Protein AF-A0A392SQI7-F1 (afdb_monomer_lite)

Foldseek 3Di:
DVVVLVVVCVVVVPDQLVSVVVVLVPDDDPSVVVVVVVVVVVDPPPDRDGPVNVVVVVCCVPVVVVVVVVVVVVVVVVVVVVVPPPPPVPPPPPPDDDDDD

Structure (mmCIF, N/CA/C/O backbone):
data_AF-A0A392SQI7-F1
#
_entry.id   AF-A0A392SQI7-F1
#
loop_
_atom_site.group_PDB
_atom_site.id
_atom_site.type_symbol
_atom_site.label_atom_id
_atom_site.label_alt_id
_atom_site.label_comp_id
_atom_site.label_asym_id
_atom_site.label_entity_id
_atom_site.label_seq_id
_atom_site.pdbx_PDB_ins_code
_atom_site.Cartn_x
_atom_site.Cartn_y
_atom_site.Cartn_z
_atom_site.occupancy
_atom_site.B_iso_or_equiv
_atom_site.auth_seq_id
_atom_site.auth_comp_id
_atom_site.auth_asym_id
_atom_site.auth_atom_id
_atom_site.pdbx_PDB_model_num
ATOM 1 N N . TRP A 1 1 ? -7.616 5.136 2.550 1.00 87.62 1 TRP A N 1
ATOM 2 C CA . TRP A 1 1 ? -6.209 4.919 2.154 1.00 87.62 1 TRP A CA 1
ATOM 3 C C . TRP A 1 1 ? -6.023 3.823 1.110 1.00 87.62 1 TRP A C 1
ATOM 5 O O . TRP A 1 1 ? -5.767 4.168 -0.032 1.00 87.62 1 TRP A O 1
ATOM 15 N N . LEU A 1 2 ? -6.134 2.522 1.433 1.00 91.94 2 LEU A N 1
ATOM 16 C CA . LEU A 1 2 ? -5.837 1.474 0.436 1.00 91.94 2 LEU A CA 1
ATOM 17 C C . LEU A 1 2 ? -6.806 1.512 -0.757 1.00 91.94 2 LEU A C 1
ATOM 19 O O . LEU A 1 2 ? -6.374 1.403 -1.895 1.00 91.94 2 LEU A O 1
ATOM 23 N N . GLU A 1 3 ? -8.091 1.737 -0.489 1.00 92.19 3 GLU A N 1
ATOM 24 C CA . GLU A 1 3 ? -9.122 1.926 -1.519 1.00 92.19 3 GLU A CA 1
ATOM 25 C C . GLU A 1 3 ? -8.861 3.165 -2.386 1.00 92.19 3 GLU A C 1
ATOM 27 O O . GLU A 1 3 ? -8.981 3.105 -3.602 1.00 92.19 3 GLU A O 1
ATOM 32 N N . GLU A 1 4 ? -8.423 4.275 -1.785 1.00 94.56 4 GLU A N 1
ATOM 33 C CA . GLU A 1 4 ? -8.073 5.494 -2.530 1.00 94.56 4 GLU A CA 1
ATOM 34 C C . GLU A 1 4 ? -6.886 5.251 -3.471 1.00 94.56 4 GLU A C 1
ATOM 36 O O . GLU A 1 4 ? -6.886 5.741 -4.596 1.00 94.56 4 GLU A O 1
ATOM 41 N N . LEU A 1 5 ? -5.894 4.460 -3.043 1.00 94.75 5 LEU A N 1
ATOM 42 C CA . LEU A 1 5 ? -4.790 4.061 -3.916 1.00 94.75 5 LEU A CA 1
ATOM 43 C C . LEU A 1 5 ? -5.259 3.191 -5.083 1.00 94.75 5 LEU A C 1
ATOM 45 O O . LEU A 1 5 ? -4.762 3.379 -6.187 1.00 94.75 5 LEU A O 1
ATOM 49 N N . GLU A 1 6 ? -6.208 2.276 -4.869 1.00 93.88 6 GLU A N 1
ATOM 50 C CA . GLU A 1 6 ? -6.780 1.469 -5.958 1.00 93.88 6 GLU A CA 1
ATOM 51 C C . GLU A 1 6 ? -7.481 2.352 -6.992 1.00 93.88 6 GLU A C 1
ATOM 53 O O . GLU A 1 6 ? -7.214 2.208 -8.182 1.00 93.88 6 GLU A O 1
ATOM 58 N N . ILE A 1 7 ? -8.286 3.321 -6.542 1.00 96.50 7 ILE A N 1
ATOM 59 C CA . ILE A 1 7 ? -8.962 4.279 -7.430 1.00 96.50 7 ILE A CA 1
ATOM 60 C C . ILE A 1 7 ? -7.935 5.082 -8.239 1.00 96.50 7 ILE A C 1
ATOM 62 O O . ILE A 1 7 ? -8.091 5.255 -9.446 1.00 96.50 7 ILE A O 1
ATOM 66 N N . ILE A 1 8 ? -6.862 5.558 -7.599 1.00 95.50 8 ILE A N 1
ATOM 67 C CA . ILE A 1 8 ? -5.799 6.304 -8.287 1.00 95.50 8 ILE A CA 1
ATOM 68 C C . ILE A 1 8 ? -5.071 5.411 -9.296 1.00 95.50 8 ILE A C 1
ATOM 70 O O . ILE A 1 8 ? -4.808 5.845 -10.414 1.00 95.50 8 ILE A O 1
ATOM 74 N N . PHE A 1 9 ? -4.735 4.173 -8.932 1.00 95.69 9 PHE A N 1
ATOM 75 C CA . PHE A 1 9 ? -4.051 3.252 -9.838 1.00 95.69 9 PHE A CA 1
ATOM 76 C C . PHE A 1 9 ? -4.907 2.859 -11.034 1.00 95.69 9 PHE A C 1
ATOM 78 O O . PHE A 1 9 ? -4.359 2.695 -12.121 1.00 95.69 9 PHE A O 1
ATOM 85 N N . GLU A 1 10 ? -6.215 2.719 -10.839 1.00 95.44 10 GLU A N 1
ATOM 86 C CA . GLU A 1 10 ? -7.173 2.493 -11.915 1.00 95.44 10 GLU A CA 1
ATOM 87 C C . GLU A 1 10 ? -7.254 3.713 -12.838 1.00 95.44 10 GLU A C 1
ATOM 89 O O . GLU A 1 10 ? -7.050 3.577 -14.041 1.00 95.44 10 GLU A O 1
ATOM 94 N N . ALA A 1 11 ? -7.433 4.915 -12.280 1.00 96.38 11 ALA A N 1
ATOM 95 C CA . ALA A 1 11 ? -7.506 6.156 -13.053 1.00 96.38 11 ALA A CA 1
ATOM 96 C C . ALA A 1 11 ? -6.215 6.472 -13.833 1.00 96.38 11 ALA A C 1
ATOM 98 O O . ALA A 1 11 ? -6.266 7.105 -14.883 1.00 96.38 11 ALA A O 1
ATOM 99 N N . MET A 1 12 ? -5.060 6.048 -13.313 1.00 94.69 12 MET A N 1
ATOM 100 C CA . MET A 1 12 ? -3.740 6.249 -13.922 1.00 94.69 12 MET A CA 1
ATOM 101 C C . MET A 1 12 ? -3.278 5.064 -14.783 1.00 94.69 12 MET A C 1
ATOM 103 O O . MET A 1 12 ? -2.140 5.083 -15.249 1.00 94.69 12 MET A O 1
ATOM 107 N N . GLU A 1 13 ? -4.099 4.018 -14.936 1.00 94.25 13 GLU A N 1
ATOM 108 C CA . GLU A 1 13 ? -3.765 2.786 -15.670 1.00 94.25 13 GLU A CA 1
ATOM 109 C C . GLU A 1 13 ? -2.411 2.174 -15.251 1.00 94.25 13 GLU A C 1
ATOM 111 O O . GLU A 1 13 ? -1.601 1.719 -16.062 1.00 94.25 13 GLU A O 1
ATOM 116 N N . CYS A 1 14 ? -2.129 2.173 -13.944 1.00 93.31 14 CYS A N 1
ATOM 117 C CA . CYS A 1 14 ? -0.857 1.688 -13.417 1.00 93.31 14 CYS A CA 1
ATOM 118 C C . CYS A 1 14 ? -0.680 0.183 -13.663 1.00 93.31 14 CYS A C 1
ATOM 120 O O . CYS A 1 14 ? -1.533 -0.627 -13.292 1.00 93.31 14 CYS A O 1
ATOM 122 N N . SER A 1 15 ? 0.487 -0.206 -14.187 1.00 92.31 15 SER A N 1
ATOM 123 C CA . SER A 1 15 ? 0.866 -1.615 -14.313 1.00 92.31 15 SER A CA 1
ATOM 124 C C . SER A 1 15 ? 0.980 -2.293 -12.944 1.00 92.31 15 SER A C 1
ATOM 126 O O . SER A 1 15 ? 1.330 -1.659 -11.944 1.00 92.31 15 SER A O 1
ATOM 128 N N . GLU A 1 16 ? 0.747 -3.607 -12.893 1.00 87.25 16 GLU A N 1
ATOM 129 C CA . GLU A 1 16 ? 0.849 -4.391 -11.650 1.00 87.25 16 GLU A CA 1
ATOM 130 C C . GLU A 1 16 ? 2.228 -4.276 -10.976 1.00 87.25 16 GLU A C 1
ATOM 132 O O . GLU A 1 16 ? 2.327 -4.251 -9.748 1.00 87.25 16 GLU A O 1
ATOM 137 N N . GLU A 1 17 ? 3.291 -4.135 -11.770 1.00 82.69 17 GLU A N 1
ATOM 138 C CA . GLU A 1 17 ? 4.661 -3.913 -11.289 1.00 82.69 17 GLU A CA 1
ATOM 139 C C . GLU A 1 17 ? 4.845 -2.515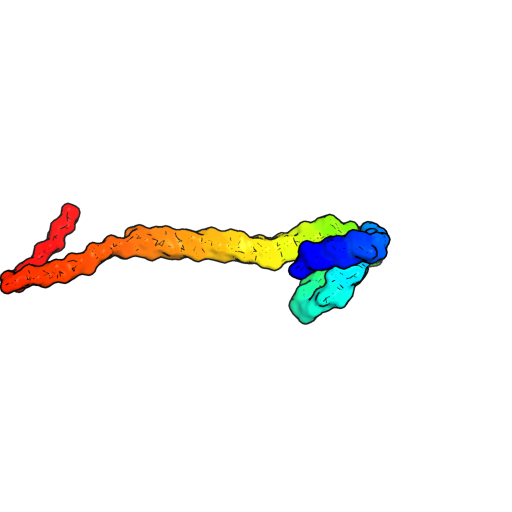 -10.669 1.00 82.69 17 GLU A C 1
ATOM 141 O O . GLU A 1 17 ? 5.554 -2.349 -9.670 1.00 82.69 17 GLU A O 1
ATOM 146 N N . GLY A 1 18 ? 4.175 -1.502 -11.229 1.00 89.38 18 GLY A N 1
ATOM 147 C CA . GLY A 1 18 ? 4.221 -0.121 -10.752 1.00 89.38 18 GLY A CA 1
ATOM 148 C C . GLY A 1 18 ? 3.448 0.094 -9.450 1.00 89.38 18 GLY A C 1
ATOM 149 O O . GLY A 1 18 ? 3.918 0.825 -8.575 1.00 89.38 18 GLY A O 1
ATOM 150 N N . LYS A 1 19 ? 2.304 -0.582 -9.274 1.00 94.44 19 LYS A N 1
ATOM 151 C CA . LYS A 1 19 ? 1.399 -0.392 -8.123 1.00 94.44 19 LYS A CA 1
ATOM 152 C C . LYS A 1 19 ? 2.100 -0.534 -6.773 1.00 94.44 19 LYS A C 1
ATOM 154 O O . LYS A 1 19 ? 1.988 0.351 -5.929 1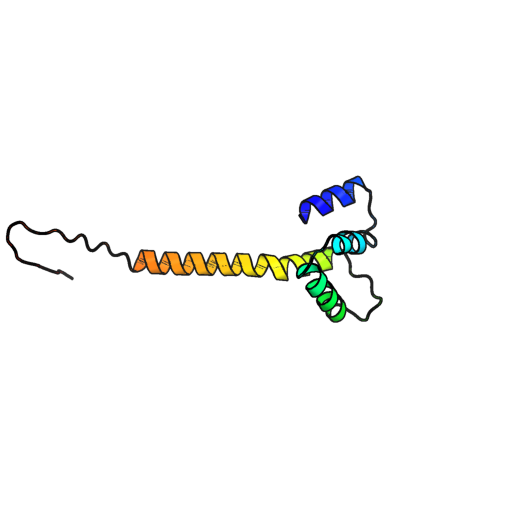.00 94.44 19 LYS A O 1
ATOM 159 N N . THR A 1 20 ? 2.891 -1.590 -6.566 1.00 93.31 20 THR A N 1
ATOM 160 C CA . THR A 1 20 ? 3.634 -1.766 -5.301 1.00 93.31 20 THR A CA 1
ATOM 161 C C . THR A 1 20 ? 4.661 -0.664 -5.082 1.00 93.31 20 THR A C 1
ATOM 163 O O . THR A 1 20 ? 4.825 -0.186 -3.960 1.00 93.31 20 THR A O 1
ATOM 166 N N . THR A 1 21 ? 5.348 -0.231 -6.135 1.00 92.12 21 THR A N 1
ATOM 167 C CA . THR A 1 21 ? 6.349 0.836 -6.038 1.00 92.12 21 THR A CA 1
ATOM 168 C C . THR A 1 21 ? 5.694 2.149 -5.610 1.00 92.12 21 THR A C 1
ATOM 170 O O . THR A 1 21 ? 6.102 2.742 -4.612 1.00 92.12 21 THR A O 1
ATOM 173 N N . PHE A 1 22 ? 4.620 2.560 -6.285 1.00 91.75 22 PHE A N 1
ATOM 174 C CA . PHE A 1 22 ? 3.902 3.792 -5.956 1.00 91.75 22 PHE A CA 1
ATOM 175 C C . PHE A 1 22 ? 3.177 3.711 -4.608 1.00 91.75 22 PHE A C 1
ATOM 177 O O . PHE A 1 22 ? 3.284 4.622 -3.787 1.00 91.75 22 PHE A O 1
ATOM 184 N N . GLY A 1 23 ? 2.499 2.598 -4.329 1.00 92.75 23 GLY A N 1
ATOM 185 C CA . GLY A 1 23 ? 1.739 2.409 -3.093 1.00 92.75 23 GLY A CA 1
ATOM 186 C C . GLY A 1 23 ? 2.626 2.370 -1.852 1.00 92.75 23 GLY A C 1
ATOM 187 O O . GLY A 1 23 ? 2.206 2.763 -0.768 1.00 92.75 23 GLY A O 1
ATOM 188 N N . THR A 1 24 ? 3.885 1.959 -2.004 1.00 92.88 24 THR A N 1
ATOM 189 C CA . THR A 1 24 ? 4.849 1.947 -0.897 1.00 92.88 24 THR A CA 1
ATOM 190 C C . THR A 1 24 ? 5.599 3.271 -0.757 1.00 92.88 24 THR A C 1
ATOM 192 O O . THR A 1 24 ? 6.015 3.612 0.349 1.00 92.88 24 THR A O 1
ATOM 195 N N . TYR A 1 25 ? 5.698 4.071 -1.826 1.00 92.31 25 TYR A N 1
ATOM 196 C CA . TYR A 1 25 ? 6.281 5.419 -1.799 1.00 92.31 25 TYR A CA 1
ATOM 197 C C . TYR A 1 25 ? 5.486 6.401 -0.925 1.00 92.31 25 TYR A C 1
ATOM 199 O O . TYR A 1 25 ? 6.044 7.296 -0.284 1.00 92.31 25 TYR A O 1
ATOM 207 N N . VAL A 1 26 ? 4.166 6.235 -0.868 1.00 92.62 26 VAL A N 1
ATOM 208 C CA . VAL A 1 26 ? 3.292 7.084 -0.049 1.00 92.62 26 VAL A CA 1
ATOM 209 C C . VAL A 1 26 ? 3.271 6.688 1.432 1.00 92.62 26 VAL A C 1
ATOM 211 O O . VAL A 1 26 ? 2.724 7.433 2.243 1.00 92.62 26 VAL A O 1
ATOM 214 N N . LEU A 1 27 ? 3.898 5.569 1.821 1.00 93.62 27 LEU A N 1
ATOM 215 C CA . LEU A 1 27 ? 4.022 5.199 3.232 1.00 93.62 27 LEU A CA 1
ATOM 216 C C . LEU A 1 27 ? 4.859 6.232 3.993 1.00 93.62 27 LEU A C 1
ATOM 218 O O . LEU A 1 27 ? 5.808 6.827 3.470 1.00 93.62 27 LEU A O 1
ATOM 222 N N . ARG A 1 28 ? 4.505 6.442 5.259 1.00 92.62 28 ARG A N 1
ATOM 223 C CA . ARG A 1 28 ? 5.163 7.396 6.155 1.00 92.62 28 ARG A CA 1
ATOM 224 C C . ARG A 1 28 ? 5.613 6.694 7.431 1.00 92.62 28 ARG A C 1
ATOM 226 O O . ARG A 1 28 ? 5.036 5.679 7.816 1.00 92.62 28 ARG A O 1
ATOM 233 N N . GLU A 1 29 ? 6.670 7.233 8.035 1.00 94.06 29 GLU A N 1
ATOM 234 C CA . GLU A 1 29 ? 7.118 6.904 9.395 1.00 94.06 29 GLU A CA 1
ATOM 235 C C . GLU A 1 29 ? 7.191 5.388 9.676 1.00 94.06 29 GLU A C 1
ATOM 237 O O . GLU A 1 29 ? 7.899 4.664 8.966 1.00 94.06 29 GLU A O 1
ATOM 242 N N . GLU A 1 30 ? 6.462 4.903 10.690 1.00 93.25 30 GLU A N 1
ATOM 243 C CA . GLU A 1 30 ? 6.449 3.502 11.121 1.00 93.25 30 GLU A CA 1
ATOM 244 C C . GLU A 1 30 ? 6.090 2.553 9.971 1.00 93.25 30 GLU A C 1
ATOM 246 O O . GLU A 1 30 ? 6.719 1.505 9.818 1.00 93.25 30 GLU A O 1
ATOM 251 N N . ALA A 1 31 ? 5.136 2.927 9.114 1.00 93.38 31 ALA A N 1
ATOM 252 C CA . ALA A 1 31 ? 4.687 2.072 8.020 1.00 93.38 31 ALA A CA 1
ATOM 253 C C . ALA A 1 31 ? 5.762 1.877 6.946 1.00 93.38 31 ALA A C 1
ATOM 255 O O . ALA A 1 31 ? 5.920 0.775 6.418 1.00 93.38 31 ALA A O 1
ATOM 256 N N . ASN A 1 32 ? 6.562 2.909 6.667 1.00 93.94 32 ASN A N 1
ATOM 257 C CA . ASN A 1 32 ? 7.688 2.787 5.742 1.00 93.94 32 ASN A CA 1
ATOM 258 C C . ASN A 1 32 ? 8.794 1.888 6.327 1.00 93.94 32 ASN A C 1
ATOM 260 O O . ASN A 1 32 ? 9.313 1.000 5.646 1.00 93.94 32 ASN A O 1
ATOM 264 N N . VAL A 1 33 ? 9.129 2.068 7.611 1.00 94.31 33 VAL A N 1
ATOM 265 C CA . VAL A 1 33 ? 10.120 1.224 8.305 1.00 94.31 33 VAL A CA 1
ATOM 266 C C . VAL A 1 33 ? 9.658 -0.233 8.356 1.00 94.31 33 VAL A C 1
ATOM 268 O O . VAL A 1 33 ? 10.432 -1.144 8.053 1.00 94.31 33 VAL A O 1
ATOM 271 N N . TRP A 1 34 ? 8.389 -0.473 8.687 1.00 94.94 34 TRP A N 1
ATOM 272 C CA . TRP A 1 34 ? 7.797 -1.807 8.680 1.00 94.94 34 TRP A CA 1
ATOM 273 C C . TRP A 1 34 ? 7.887 -2.452 7.295 1.00 94.94 34 TRP A C 1
ATOM 275 O O . TRP A 1 34 ? 8.342 -3.594 7.188 1.00 94.94 34 TRP A O 1
ATOM 285 N N . TRP A 1 35 ? 7.516 -1.726 6.237 1.00 93.62 35 TRP A N 1
ATOM 286 C CA . TRP A 1 35 ? 7.502 -2.279 4.887 1.00 93.62 35 TRP A CA 1
ATOM 287 C C . TRP A 1 35 ? 8.900 -2.674 4.399 1.00 93.62 35 TRP A C 1
ATOM 289 O O . TRP A 1 35 ? 9.061 -3.751 3.826 1.00 93.62 35 TRP A O 1
ATOM 299 N N . LYS A 1 36 ? 9.936 -1.873 4.691 1.00 91.38 36 LYS A N 1
ATOM 300 C CA . LYS A 1 36 ? 11.335 -2.223 4.376 1.00 91.38 36 LYS A CA 1
ATOM 301 C C . LYS A 1 36 ? 11.744 -3.565 4.990 1.00 91.38 36 LYS A C 1
ATOM 303 O O . LYS A 1 36 ? 12.331 -4.397 4.303 1.00 91.38 36 LYS A O 1
ATOM 308 N N . ASN A 1 37 ? 11.377 -3.799 6.249 1.00 91.81 37 ASN A N 1
ATOM 309 C CA . ASN A 1 37 ? 11.649 -5.060 6.941 1.00 91.81 37 ASN A CA 1
ATOM 310 C C . ASN A 1 37 ? 10.795 -6.220 6.404 1.00 91.81 37 ASN A C 1
ATOM 312 O O . ASN A 1 37 ? 11.290 -7.333 6.242 1.00 91.81 37 ASN A O 1
ATOM 316 N N . ALA A 1 38 ? 9.512 -5.980 6.118 1.00 91.81 38 ALA A N 1
ATOM 317 C CA . ALA A 1 38 ? 8.623 -6.991 5.549 1.00 91.81 38 ALA A CA 1
ATOM 318 C C . ALA A 1 38 ? 9.110 -7.451 4.168 1.00 91.81 38 ALA A C 1
ATOM 320 O O . ALA A 1 38 ? 9.184 -8.651 3.913 1.00 91.81 38 ALA A O 1
ATOM 321 N N . LYS A 1 39 ? 9.537 -6.508 3.321 1.00 89.75 39 LYS A N 1
ATOM 322 C CA . LYS A 1 39 ? 10.090 -6.776 1.990 1.00 89.75 39 LYS A CA 1
ATOM 323 C C . LYS A 1 39 ? 11.295 -7.719 2.038 1.00 89.75 39 LYS A C 1
ATOM 325 O O . LYS A 1 39 ? 11.354 -8.633 1.227 1.00 89.75 39 LYS A O 1
ATOM 330 N N . MET A 1 40 ? 12.194 -7.557 3.013 1.00 88.38 40 MET A N 1
ATOM 331 C CA . MET A 1 40 ? 13.342 -8.461 3.198 1.00 88.38 40 MET A CA 1
ATOM 332 C C . MET A 1 40 ? 12.931 -9.894 3.566 1.00 88.38 40 MET A C 1
ATOM 334 O O . MET A 1 40 ? 13.616 -10.838 3.190 1.00 88.38 40 MET A O 1
ATOM 338 N N . ARG A 1 41 ? 11.820 -10.074 4.293 1.00 89.25 41 ARG A N 1
ATOM 339 C CA . ARG A 1 41 ? 11.315 -11.411 4.654 1.00 89.25 41 ARG A CA 1
ATOM 340 C C . ARG A 1 41 ? 10.580 -12.104 3.510 1.00 89.25 41 ARG A C 1
ATOM 342 O O . ARG A 1 41 ? 10.556 -13.327 3.469 1.00 89.25 41 ARG A O 1
ATOM 349 N N . LEU A 1 42 ? 9.942 -11.337 2.626 1.00 86.19 42 LEU A N 1
ATOM 350 C CA . LEU A 1 42 ? 9.095 -11.868 1.552 1.00 86.19 42 LEU A CA 1
ATOM 351 C C . LEU A 1 42 ? 9.896 -12.419 0.364 1.00 86.19 42 LEU A C 1
ATOM 353 O O . LEU A 1 42 ? 9.347 -13.178 -0.430 1.00 86.19 42 LEU A O 1
ATOM 357 N N . GLY A 1 43 ? 11.177 -12.076 0.241 1.00 74.12 43 GLY A N 1
ATOM 358 C CA . GLY A 1 43 ? 12.063 -12.654 -0.761 1.00 74.12 43 GLY A CA 1
ATOM 359 C C . GLY A 1 43 ? 13.427 -11.963 -0.819 1.00 74.12 43 GLY A C 1
ATOM 360 O O . GLY A 1 43 ? 13.590 -10.871 -0.269 1.00 74.12 43 GLY A O 1
ATOM 361 N N . PRO A 1 44 ? 14.419 -12.582 -1.486 1.00 71.94 44 PRO A N 1
ATOM 362 C CA . PRO A 1 44 ? 15.725 -11.970 -1.694 1.00 71.94 44 PRO A CA 1
ATOM 363 C C . PRO A 1 44 ? 15.579 -10.625 -2.420 1.00 71.94 44 PRO A C 1
ATOM 365 O O . PRO A 1 44 ? 14.747 -10.467 -3.320 1.00 71.94 44 PRO A O 1
ATOM 368 N N . GLY A 1 45 ? 16.374 -9.638 -1.997 1.00 66.31 45 GLY A N 1
ATOM 369 C CA . GLY A 1 45 ? 16.320 -8.271 -2.514 1.00 66.31 45 GLY A CA 1
ATOM 370 C C . GLY A 1 45 ? 16.470 -8.244 -4.034 1.00 66.31 45 GLY A C 1
ATOM 371 O O . GLY A 1 45 ? 17.542 -8.526 -4.552 1.00 66.31 45 GLY A O 1
ATOM 372 N N . GLY A 1 46 ? 15.383 -7.934 -4.739 1.00 65.94 46 GLY A N 1
ATOM 373 C CA . GLY A 1 46 ? 15.345 -7.916 -6.205 1.00 65.94 46 GLY A CA 1
ATOM 374 C C . GLY A 1 46 ? 14.075 -8.527 -6.789 1.00 65.94 46 GLY A C 1
ATOM 375 O O . GLY A 1 46 ? 13.666 -8.133 -7.876 1.00 65.94 46 GLY A O 1
ATOM 376 N N . VAL A 1 47 ? 13.396 -9.417 -6.057 1.00 78.19 47 VAL A N 1
ATOM 377 C CA . VAL A 1 47 ? 12.100 -9.949 -6.502 1.00 78.19 47 VAL A CA 1
ATOM 378 C C . VAL A 1 47 ? 11.024 -8.873 -6.347 1.00 78.19 47 VAL A C 1
ATOM 380 O O . VAL A 1 47 ? 10.826 -8.321 -5.258 1.00 78.19 47 VAL A O 1
ATOM 383 N N . ALA A 1 48 ? 10.332 -8.561 -7.444 1.00 82.56 48 ALA A N 1
ATOM 384 C CA . ALA A 1 48 ? 9.182 -7.669 -7.422 1.00 82.56 48 ALA A CA 1
ATOM 385 C C . ALA A 1 48 ? 8.078 -8.290 -6.557 1.00 82.56 48 ALA A C 1
ATOM 387 O O . ALA A 1 48 ? 7.673 -9.430 -6.774 1.00 82.56 48 ALA A O 1
ATOM 388 N N . ILE A 1 49 ? 7.600 -7.545 -5.559 1.00 90.00 49 ILE A N 1
ATOM 389 C CA . ILE A 1 49 ? 6.492 -7.998 -4.719 1.00 90.00 49 ILE A CA 1
ATOM 390 C C . ILE A 1 49 ? 5.187 -7.566 -5.395 1.00 90.00 49 ILE A C 1
ATOM 392 O O . ILE A 1 49 ? 4.983 -6.358 -5.553 1.00 90.00 49 ILE A O 1
ATOM 396 N N . PRO A 1 50 ? 4.292 -8.500 -5.764 1.00 92.00 50 PRO A N 1
ATOM 397 C CA . PRO A 1 50 ? 3.007 -8.149 -6.356 1.00 92.00 50 PRO A CA 1
ATOM 398 C C . PRO A 1 50 ? 2.159 -7.303 -5.407 1.00 92.00 50 PRO A C 1
ATOM 400 O O . PRO A 1 50 ? 2.182 -7.511 -4.189 1.00 92.00 50 PRO A O 1
ATOM 403 N N . TRP A 1 51 ? 1.346 -6.403 -5.956 1.00 94.06 51 TRP A N 1
ATOM 404 C CA . TRP A 1 51 ? 0.500 -5.512 -5.159 1.00 94.06 51 TRP A CA 1
ATOM 405 C C . TRP A 1 51 ? -0.441 -6.274 -4.217 1.00 94.06 51 TRP A C 1
ATOM 407 O O . TRP A 1 51 ? -0.569 -5.937 -3.041 1.00 94.06 51 TRP A O 1
ATOM 417 N N . ALA A 1 52 ? -1.018 -7.384 -4.684 1.00 92.94 52 ALA A N 1
ATOM 418 C CA . ALA A 1 52 ? -1.856 -8.260 -3.864 1.00 92.94 52 ALA A CA 1
ATOM 419 C C . ALA A 1 52 ? -1.135 -8.793 -2.608 1.00 92.94 52 ALA A C 1
ATOM 421 O O . ALA A 1 52 ? -1.739 -8.896 -1.538 1.00 92.94 52 ALA A O 1
ATOM 422 N N . MET A 1 53 ? 0.163 -9.090 -2.719 1.00 92.69 53 MET A N 1
ATOM 423 C CA . MET A 1 53 ? 0.985 -9.543 -1.597 1.00 92.69 53 MET A CA 1
ATOM 424 C C . MET A 1 53 ? 1.187 -8.411 -0.584 1.00 92.69 53 MET A C 1
ATOM 426 O O . MET A 1 53 ? 0.984 -8.622 0.610 1.00 92.69 53 MET A O 1
ATOM 430 N N . PHE A 1 54 ? 1.518 -7.201 -1.058 1.00 93.38 54 PHE A N 1
ATOM 431 C CA . PHE A 1 54 ? 1.607 -6.013 -0.204 1.00 93.38 54 PHE A CA 1
ATOM 432 C C . PHE A 1 54 ? 0.304 -5.791 0.572 1.00 93.38 54 PHE A C 1
ATOM 434 O O . PHE A 1 54 ? 0.343 -5.682 1.796 1.00 93.38 54 PHE A O 1
ATOM 441 N N . LYS A 1 55 ? -0.849 -5.794 -0.114 1.00 93.25 55 LYS A N 1
ATOM 442 C CA . LYS A 1 55 ? -2.165 -5.595 0.514 1.00 93.25 55 LYS A CA 1
ATOM 443 C C . LYS A 1 55 ? -2.416 -6.581 1.644 1.00 93.25 55 LYS A C 1
ATOM 445 O O . LYS A 1 55 ? -2.828 -6.178 2.728 1.00 93.25 55 LYS A O 1
ATOM 450 N N . ARG A 1 56 ? -2.139 -7.865 1.408 1.00 92.25 56 ARG A N 1
ATOM 451 C CA . ARG A 1 56 ? -2.336 -8.913 2.414 1.00 92.25 56 ARG A CA 1
ATOM 452 C C . ARG A 1 56 ? -1.496 -8.659 3.666 1.00 92.25 56 ARG A C 1
ATOM 454 O O . ARG A 1 56 ? -2.029 -8.709 4.770 1.00 92.25 56 ARG A O 1
ATOM 461 N N . GLU A 1 57 ? -0.209 -8.362 3.502 1.00 92.94 57 GLU A N 1
ATOM 462 C CA . GLU A 1 57 ? 0.695 -8.096 4.629 1.00 92.94 57 GLU A CA 1
ATOM 463 C C . GLU A 1 57 ? 0.334 -6.797 5.360 1.00 92.94 57 GLU A C 1
ATOM 465 O O . GLU A 1 57 ? 0.358 -6.750 6.591 1.00 92.94 57 GLU A O 1
ATOM 470 N N . PHE A 1 58 ? -0.049 -5.757 4.615 1.00 92.19 58 PHE A N 1
ATOM 471 C CA . PHE A 1 58 ? -0.468 -4.472 5.170 1.00 92.19 58 PHE A CA 1
ATOM 472 C C . PHE A 1 58 ? -1.729 -4.626 6.028 1.00 92.19 58 PHE A C 1
ATOM 474 O O . PHE A 1 58 ? -1.752 -4.211 7.188 1.00 92.19 58 PHE A O 1
ATOM 481 N N . LEU A 1 59 ? -2.753 -5.301 5.499 1.00 90.69 59 LEU A N 1
ATOM 482 C CA . LEU A 1 59 ? -3.983 -5.5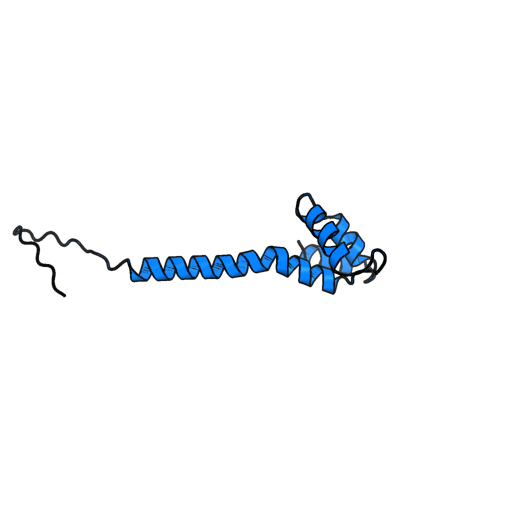89 6.236 1.00 90.69 59 LEU A CA 1
ATOM 483 C C . LEU A 1 59 ? -3.712 -6.489 7.451 1.00 90.69 59 LEU A C 1
ATOM 485 O O . LEU A 1 59 ? -4.228 -6.235 8.535 1.00 90.69 59 LEU A O 1
ATOM 489 N N . ALA A 1 60 ? -2.849 -7.498 7.328 1.00 89.31 60 ALA A N 1
ATOM 490 C CA . ALA A 1 60 ? -2.487 -8.344 8.463 1.00 89.31 60 ALA A CA 1
ATOM 491 C C . ALA A 1 60 ? -1.777 -7.561 9.586 1.00 89.31 60 ALA A C 1
ATOM 493 O O . ALA A 1 60 ? -2.059 -7.785 10.765 1.00 89.31 60 ALA A O 1
ATOM 494 N N . LYS A 1 61 ? -0.878 -6.629 9.248 1.00 89.44 61 LYS A N 1
ATOM 495 C CA . LYS A 1 61 ? -0.146 -5.815 10.231 1.00 89.44 61 LYS A CA 1
ATOM 496 C C . LYS A 1 61 ? -1.051 -4.815 10.947 1.00 89.44 61 LYS A C 1
ATOM 498 O O . LYS A 1 61 ? -0.967 -4.724 12.169 1.00 89.44 61 LYS A O 1
ATOM 503 N N . TYR A 1 62 ? -1.870 -4.074 10.204 1.00 85.25 62 TYR A N 1
ATOM 504 C CA . TYR A 1 62 ? -2.623 -2.945 10.757 1.00 85.25 62 TYR A CA 1
ATOM 505 C C . TYR A 1 62 ? -4.053 -3.324 11.149 1.00 85.25 62 TYR A C 1
ATOM 507 O O . TYR A 1 62 ? -4.482 -2.993 12.245 1.00 85.25 62 TYR A O 1
ATOM 515 N N . PHE A 1 63 ? -4.748 -4.135 10.349 1.00 77.75 63 PHE A N 1
ATOM 516 C CA . PHE A 1 63 ? -6.145 -4.497 10.613 1.00 77.75 63 PHE A CA 1
ATOM 517 C C . PHE A 1 63 ? -6.315 -5.777 11.447 1.00 77.75 63 PHE A C 1
ATOM 519 O O . PHE A 1 63 ? -7.353 -5.943 12.089 1.00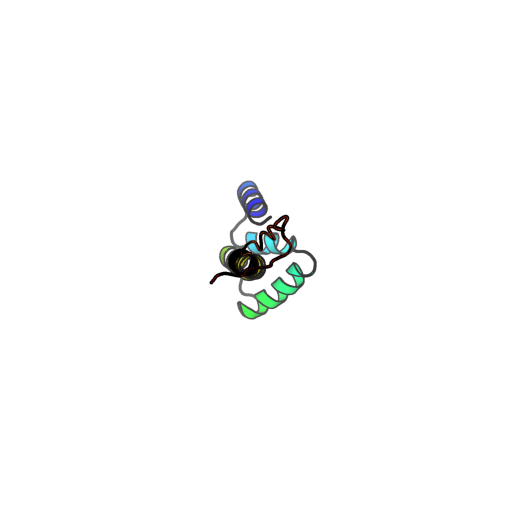 77.75 63 PHE A O 1
ATOM 526 N N . SER A 1 64 ? -5.330 -6.692 11.518 1.00 69.56 64 SER A N 1
ATOM 527 C CA . SER A 1 64 ? -5.459 -7.844 12.441 1.00 69.56 64 SER A CA 1
ATOM 528 C C . SER A 1 64 ? -5.384 -7.428 13.912 1.00 69.56 64 SER A C 1
ATOM 530 O O . SER A 1 64 ? -5.942 -8.113 14.770 1.00 69.56 64 SER A O 1
ATOM 532 N N . VAL A 1 65 ? -4.733 -6.299 14.201 1.00 58.97 65 VAL A N 1
ATOM 533 C CA . VAL A 1 65 ? -4.728 -5.682 15.530 1.00 58.97 65 VAL A CA 1
ATOM 534 C C . VAL A 1 65 ? -6.128 -5.167 15.866 1.00 58.97 65 VAL A C 1
ATOM 536 O O . VAL A 1 65 ? -6.640 -5.486 16.934 1.00 58.97 65 VAL A O 1
ATOM 539 N N . ASP A 1 66 ? -6.803 -4.495 14.934 1.00 61.12 66 ASP A N 1
ATOM 540 C CA . ASP A 1 66 ? -8.145 -3.943 15.158 1.00 61.12 66 ASP A CA 1
ATOM 541 C C . ASP A 1 66 ? -9.220 -5.023 15.329 1.00 61.12 66 ASP A C 1
ATOM 543 O O . ASP A 1 66 ? -10.051 -4.943 16.236 1.00 61.12 66 ASP A O 1
ATOM 547 N N . VAL A 1 67 ? -9.177 -6.092 14.524 1.00 60.00 67 VAL A N 1
ATOM 548 C CA . VAL A 1 67 ? -10.096 -7.237 14.678 1.00 60.00 67 VAL A CA 1
ATOM 549 C C . VAL A 1 67 ? -9.881 -7.945 16.022 1.00 60.00 67 VAL A C 1
ATOM 551 O O . VAL A 1 67 ? -10.846 -8.389 16.648 1.00 60.00 67 VAL A O 1
ATOM 554 N N . LYS A 1 68 ? -8.632 -8.038 16.499 1.00 59.44 68 LYS A N 1
ATOM 555 C CA . LYS A 1 68 ? -8.329 -8.575 17.835 1.00 59.44 68 LYS A CA 1
ATOM 556 C C . LYS A 1 68 ? -8.810 -7.633 18.938 1.00 59.44 68 LYS A C 1
ATOM 558 O O . LYS A 1 68 ? -9.443 -8.103 19.878 1.00 59.44 68 LYS A O 1
ATOM 563 N N . ASN A 1 69 ? -8.589 -6.329 18.800 1.00 62.12 69 ASN A N 1
ATOM 564 C CA . ASN A 1 69 ? -9.025 -5.331 19.775 1.00 62.12 69 ASN A CA 1
ATOM 565 C C . ASN A 1 69 ? -10.551 -5.294 19.904 1.00 62.12 69 ASN A C 1
ATOM 567 O O . ASN A 1 69 ? -11.056 -5.251 21.020 1.00 62.12 69 ASN A O 1
ATOM 571 N N . LYS A 1 70 ? -11.297 -5.419 18.798 1.00 63.53 70 LYS A N 1
ATOM 572 C CA . LYS A 1 70 ? -12.765 -5.472 18.832 1.00 63.53 70 LYS A CA 1
ATOM 573 C C . LYS A 1 70 ? -13.287 -6.653 19.655 1.00 63.53 70 LYS A C 1
ATOM 575 O O . LYS A 1 70 ? -14.175 -6.467 20.476 1.00 63.53 70 LYS A O 1
ATOM 580 N N . LYS A 1 71 ? -12.700 -7.845 19.495 1.00 64.06 71 LYS A N 1
ATOM 581 C CA . LYS A 1 71 ? -13.073 -9.020 20.304 1.00 64.06 71 LYS A CA 1
ATOM 582 C C . LYS A 1 71 ? -12.671 -8.883 21.771 1.00 64.06 71 LYS A C 1
ATOM 584 O O . LYS A 1 71 ? -13.355 -9.418 22.634 1.00 64.06 71 LYS A O 1
ATOM 589 N N . VAL A 1 72 ? -11.569 -8.191 22.066 1.00 64.31 72 VAL A N 1
ATOM 590 C CA . VAL A 1 72 ? -11.15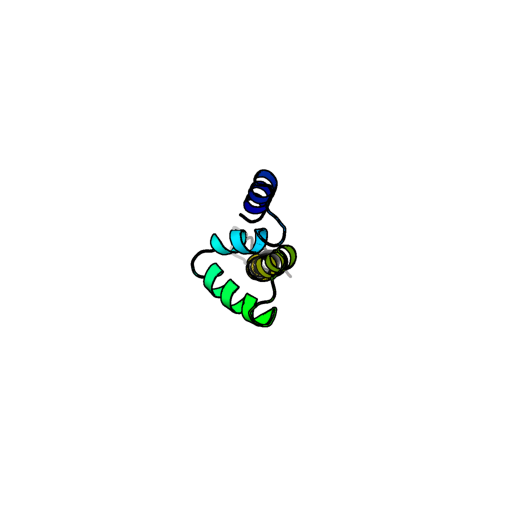3 -7.910 23.449 1.00 64.31 72 VAL A CA 1
ATOM 591 C C . VAL A 1 72 ? -12.118 -6.931 24.116 1.00 64.31 72 VAL A C 1
ATOM 593 O O . VAL A 1 72 ? -12.513 -7.177 25.251 1.00 64.31 72 VAL A O 1
ATOM 596 N N . VAL A 1 73 ? -12.546 -5.878 23.414 1.00 67.75 73 VAL A N 1
ATOM 597 C CA . VAL A 1 73 ? -13.570 -4.940 23.903 1.00 67.75 73 VAL A CA 1
ATOM 598 C C . VAL A 1 73 ? -14.900 -5.659 24.110 1.00 67.75 73 VAL A C 1
ATOM 600 O O . VAL A 1 73 ? -15.441 -5.595 25.205 1.00 67.75 73 VAL A O 1
ATOM 603 N N . GLU A 1 74 ? -15.365 -6.438 23.131 1.00 71.56 74 GLU A N 1
ATOM 604 C CA . GLU A 1 74 ? -16.589 -7.242 23.253 1.00 71.56 74 GLU A CA 1
ATOM 605 C C . GLU A 1 74 ? -16.506 -8.219 24.440 1.00 71.56 74 GLU A C 1
ATOM 607 O O . GLU A 1 74 ? -17.448 -8.357 25.214 1.00 71.56 74 GLU A O 1
ATOM 612 N N . PHE A 1 75 ? -15.349 -8.853 24.663 1.00 67.50 75 PHE A N 1
ATOM 613 C CA . PHE A 1 75 ? -15.130 -9.713 25.827 1.00 67.50 75 PHE A CA 1
ATOM 614 C C . PHE A 1 75 ? -15.135 -8.936 27.156 1.00 67.50 75 PHE A C 1
ATOM 616 O O . PHE A 1 75 ? -15.687 -9.423 28.145 1.00 67.50 75 PHE A O 1
ATOM 623 N N . MET A 1 76 ? -14.542 -7.738 27.204 1.00 68.44 76 MET A N 1
ATOM 624 C CA . MET A 1 76 ? -14.570 -6.863 28.383 1.00 68.44 76 MET A CA 1
ATOM 625 C C . MET A 1 76 ? -15.990 -6.362 28.688 1.00 68.44 76 MET A C 1
ATOM 627 O O . MET A 1 76 ? -16.406 -6.399 29.846 1.00 68.44 76 MET A O 1
ATOM 631 N N . GLU A 1 77 ? -16.752 -5.964 27.668 1.00 70.94 77 GLU A N 1
ATOM 632 C CA . GLU A 1 77 ? -18.153 -5.540 27.780 1.00 70.94 77 GLU A CA 1
ATOM 633 C C . GLU A 1 77 ? -19.056 -6.693 28.229 1.00 70.94 77 GLU A C 1
ATOM 635 O O . GLU A 1 77 ? -19.852 -6.522 29.150 1.00 70.94 77 GLU A O 1
ATOM 640 N N . LEU A 1 78 ? -18.881 -7.900 27.676 1.00 69.19 78 LEU A N 1
ATOM 641 C CA . LEU A 1 78 ? -19.594 -9.100 28.129 1.00 69.19 78 LEU A CA 1
ATOM 642 C C . LEU A 1 78 ? -19.298 -9.415 29.602 1.00 69.19 78 LEU A C 1
ATOM 644 O O . LEU A 1 78 ? -20.202 -9.782 30.352 1.00 69.19 78 LEU A O 1
ATOM 648 N N . LYS A 1 79 ? -18.048 -9.251 30.055 1.00 63.84 79 LYS A N 1
ATOM 649 C CA . LYS A 1 79 ? -17.687 -9.434 31.470 1.00 63.84 79 LYS A CA 1
ATOM 650 C C . LYS A 1 79 ? -18.277 -8.352 32.373 1.00 63.84 79 LYS A C 1
ATOM 652 O O . LYS A 1 79 ? -18.745 -8.694 33.455 1.00 63.84 79 LYS A O 1
ATOM 657 N N . GLN A 1 80 ? -18.292 -7.085 31.955 1.00 57.03 80 GLN A N 1
ATOM 658 C CA . GLN A 1 80 ? -18.932 -6.010 32.723 1.00 57.03 80 GLN A CA 1
ATOM 659 C C . GLN A 1 80 ? -20.455 -6.166 32.774 1.00 57.03 80 GLN A C 1
ATOM 661 O O . GLN A 1 80 ? -21.029 -6.040 33.850 1.00 57.03 80 GLN A O 1
ATOM 666 N N . GLY A 1 81 ? -21.107 -6.517 31.664 1.00 54.78 81 GLY A N 1
ATOM 667 C CA . GLY A 1 81 ? -22.547 -6.784 31.617 1.00 54.78 81 GLY A CA 1
ATOM 668 C C . GLY A 1 81 ? -22.963 -7.979 32.479 1.00 54.78 81 GLY A C 1
ATOM 669 O O . GLY A 1 81 ? -24.016 -7.945 33.102 1.00 54.78 81 GLY A O 1
ATOM 670 N N . ASN A 1 82 ? -22.101 -8.995 32.596 1.00 57.53 82 ASN A N 1
ATOM 671 C CA . ASN A 1 82 ? -22.350 -10.164 33.442 1.00 57.53 82 ASN A CA 1
ATOM 672 C C . ASN A 1 82 ? -21.973 -9.955 34.927 1.00 57.53 82 ASN A C 1
ATOM 674 O O . ASN A 1 82 ? -22.316 -10.785 35.763 1.00 57.53 82 ASN A O 1
ATOM 678 N N . MET A 1 83 ? -21.258 -8.872 35.266 1.00 55.81 83 MET A N 1
ATOM 679 C CA . MET A 1 83 ? -20.963 -8.459 36.652 1.00 55.81 83 MET A CA 1
ATOM 680 C C . MET A 1 83 ? -21.812 -7.268 37.119 1.00 55.81 83 MET A C 1
ATOM 682 O O . MET A 1 83 ? -21.897 -7.009 38.316 1.00 55.81 83 MET A O 1
ATOM 686 N N . SER A 1 84 ? -22.490 -6.582 36.200 1.00 51.69 84 SER A N 1
ATOM 687 C CA . SER A 1 84 ? -23.514 -5.576 36.479 1.00 51.69 84 SER A CA 1
ATOM 688 C C . SER A 1 84 ? -24.858 -6.254 36.771 1.00 51.69 84 SER A C 1
ATOM 690 O O . SER A 1 84 ? -25.887 -5.970 36.158 1.00 51.69 84 SER A O 1
ATOM 692 N N . GLY A 1 85 ? -24.860 -7.180 37.731 1.00 53.09 85 GLY A N 1
ATOM 693 C CA . GLY A 1 85 ? -26.071 -7.419 38.499 1.00 53.09 85 GLY A CA 1
ATOM 694 C C . GLY A 1 85 ? -26.344 -6.117 39.234 1.00 53.09 85 GLY A C 1
ATOM 695 O O . GLY A 1 85 ? -25.600 -5.772 40.150 1.00 53.09 85 GLY A O 1
ATOM 696 N N . ARG A 1 86 ? -27.334 -5.345 38.771 1.00 46.81 86 ARG A N 1
ATOM 697 C CA . ARG A 1 86 ? -27.813 -4.151 39.467 1.00 46.81 86 ARG A CA 1
ATOM 698 C C . ARG A 1 86 ? -28.023 -4.513 40.939 1.00 46.81 86 ARG A C 1
ATOM 700 O O . ARG A 1 86 ? -29.000 -5.172 41.275 1.00 46.81 86 ARG A O 1
ATOM 707 N N . MET A 1 87 ? -27.131 -4.065 41.820 1.00 44.66 87 MET A N 1
ATOM 708 C CA . MET A 1 87 ? -27.516 -3.827 43.203 1.00 44.66 87 MET A CA 1
ATOM 709 C C . MET A 1 87 ? -28.403 -2.585 43.167 1.00 44.66 87 MET A C 1
ATOM 711 O O . MET A 1 87 ? -27.937 -1.463 43.346 1.00 44.66 87 MET A O 1
ATOM 715 N N . GLU A 1 88 ? -29.683 -2.784 42.850 1.00 49.00 88 GLU A N 1
ATOM 716 C CA . GLU A 1 88 ? -30.718 -1.848 43.265 1.00 49.00 88 GLU A CA 1
ATOM 717 C C . GLU A 1 88 ? -30.736 -1.927 44.792 1.00 49.00 88 GLU A C 1
ATOM 719 O O . GLU A 1 88 ? -31.277 -2.852 45.395 1.00 49.00 88 GLU A O 1
ATOM 724 N N . ILE A 1 89 ? -30.013 -0.998 45.420 1.00 48.38 89 ILE A N 1
ATOM 725 C CA . ILE A 1 89 ? -30.091 -0.770 46.856 1.00 48.38 89 ILE A CA 1
ATOM 726 C C . ILE A 1 89 ? -31.470 -0.149 47.084 1.00 48.38 89 ILE A C 1
ATOM 728 O O . ILE A 1 89 ? -31.618 1.071 47.113 1.00 48.38 89 ILE A O 1
ATOM 732 N N . GLU A 1 90 ? -32.507 -0.976 47.169 1.00 44.94 90 GLU A N 1
ATOM 733 C CA . GLU A 1 90 ? -33.772 -0.525 47.726 1.00 44.94 90 GLU A CA 1
ATOM 734 C C . GLU A 1 90 ? -33.536 -0.305 49.214 1.00 44.94 90 GLU A C 1
ATOM 736 O O . GLU A 1 90 ? -33.408 -1.255 49.983 1.00 44.94 90 GLU A O 1
ATOM 741 N N . THR A 1 91 ? -33.413 0.957 49.622 1.00 44.66 91 THR A N 1
ATOM 742 C CA . THR A 1 91 ? -33.419 1.340 51.032 1.00 44.66 91 THR A CA 1
ATOM 743 C C . THR A 1 91 ? -34.854 1.183 51.540 1.00 44.66 91 THR A C 1
ATOM 745 O O . THR A 1 91 ? -35.707 2.000 51.180 1.00 44.66 91 THR A O 1
ATOM 748 N N . PRO A 1 92 ? -35.180 0.178 52.370 1.00 47.41 92 PRO A N 1
ATOM 749 C CA . PRO A 1 92 ? -36.519 0.065 52.918 1.00 47.41 92 PRO A CA 1
ATOM 750 C C . PRO A 1 92 ? -36.653 1.119 54.019 1.00 47.41 92 PRO A C 1
ATOM 752 O O . PRO A 1 92 ? -35.729 1.313 54.816 1.00 47.41 92 PRO A O 1
ATOM 755 N N . ALA A 1 93 ? -37.811 1.771 54.118 1.00 54.81 93 ALA A N 1
ATOM 756 C CA . ALA A 1 93 ? -38.110 2.795 55.130 1.00 54.81 93 ALA A CA 1
ATOM 757 C C . ALA A 1 93 ? -38.041 2.293 56.598 1.00 54.81 93 ALA A C 1
ATOM 759 O O . ALA A 1 93 ? -38.326 3.030 57.536 1.00 54.81 93 ALA A O 1
ATOM 760 N N . ASN A 1 94 ? -37.668 1.033 56.805 1.00 54.25 94 ASN A N 1
ATOM 761 C CA . ASN A 1 94 ? -37.698 0.275 58.047 1.00 54.25 94 ASN A CA 1
ATOM 762 C C . ASN A 1 94 ? -36.348 -0.394 58.396 1.00 54.25 94 ASN A C 1
ATOM 764 O O . ASN A 1 94 ? -36.298 -1.276 59.251 1.00 54.25 94 ASN A O 1
ATOM 768 N N . GLY A 1 95 ? -35.238 0.048 57.793 1.00 53.72 95 GLY A N 1
ATOM 769 C CA . GLY A 1 95 ? -33.889 -0.160 58.344 1.00 53.72 95 GLY A CA 1
ATOM 770 C C . GLY A 1 95 ? -33.395 -1.610 58.441 1.00 53.72 95 GLY A C 1
ATOM 771 O O . GLY A 1 95 ? -32.471 -1.878 59.202 1.00 53.72 95 GLY A O 1
ATOM 772 N N . SER A 1 96 ? -33.974 -2.548 57.688 1.00 47.50 96 SER A N 1
ATOM 773 C CA . SER A 1 96 ? -33.510 -3.942 57.648 1.00 47.50 96 SER A CA 1
ATOM 774 C C . SER A 1 96 ? -33.022 -4.304 56.249 1.00 47.50 96 SER A C 1
ATOM 776 O O . SER A 1 96 ? -33.795 -4.281 55.296 1.00 47.50 96 SER A O 1
ATOM 778 N N . VAL A 1 97 ? -31.735 -4.639 56.131 1.00 46.97 97 VAL A N 1
ATOM 779 C CA . VAL A 1 97 ? -31.121 -5.142 54.894 1.00 46.97 97 VAL A CA 1
ATOM 780 C C . VAL A 1 97 ? -31.421 -6.636 54.788 1.00 46.97 97 VAL A C 1
ATOM 782 O O . VAL A 1 97 ? -31.009 -7.403 55.657 1.00 46.97 97 VAL A O 1
ATOM 785 N N . ILE A 1 98 ? -32.130 -7.063 53.740 1.00 52.16 98 ILE A N 1
ATOM 786 C CA . ILE A 1 98 ? -32.321 -8.486 53.433 1.00 52.16 98 ILE A CA 1
ATOM 787 C C . ILE A 1 98 ? -31.750 -8.756 52.044 1.00 52.16 98 ILE A C 1
ATOM 789 O O . ILE A 1 98 ? -32.301 -8.313 51.042 1.00 52.16 98 ILE A O 1
ATOM 793 N N . THR A 1 99 ? -30.666 -9.525 51.991 1.00 36.69 99 THR A N 1
ATOM 794 C CA . THR A 1 99 ? -30.133 -10.102 50.753 1.00 36.69 99 THR A CA 1
ATOM 795 C C . THR A 1 99 ? -30.756 -11.488 50.582 1.00 36.69 99 THR A C 1
ATOM 797 O O . THR A 1 99 ? -30.547 -12.352 51.435 1.00 36.69 99 THR A O 1
ATOM 800 N N . AR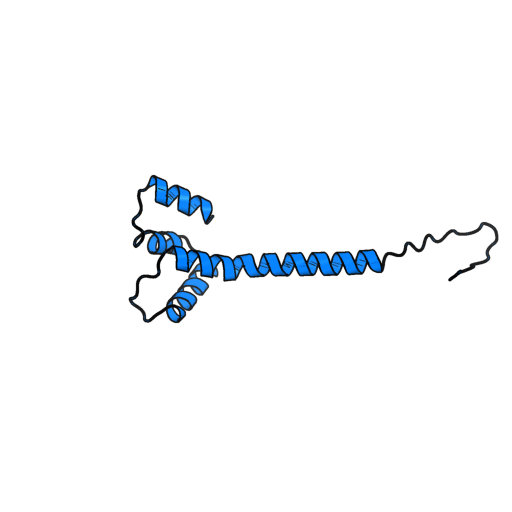G A 1 100 ? -31.542 -11.723 49.522 1.00 38.94 100 ARG A N 1
ATOM 801 C CA . ARG A 1 100 ? -31.990 -13.078 49.147 1.00 38.94 100 ARG A CA 1
ATOM 802 C C . ARG A 1 100 ? -31.228 -13.586 47.925 1.00 38.94 100 ARG A C 1
ATOM 804 O O . ARG A 1 100 ? -30.867 -12.802 47.054 1.00 38.94 100 ARG A O 1
ATOM 811 N N . GLN A 1 101 ? -30.969 -14.892 47.962 1.00 39.31 101 GLN A N 1
ATOM 812 C CA . GLN A 1 101 ? -30.262 -15.702 46.971 1.00 39.31 101 GLN A CA 1
ATOM 813 C C . GLN A 1 101 ? -31.130 -15.984 45.745 1.00 39.31 101 GLN A C 1
ATOM 815 O O . GLN A 1 101 ? -32.366 -16.094 45.931 1.00 39.31 101 GLN A O 1
#

Radius of gyration: 25.98 Å; chains: 1; bounding box: 54×23×74 Å

InterPro domains:
  IPR005162 Retrotransposon-derived protein PEG10, N-terminal capsid-like domain [PF03732] (26-84)

Organism: NCBI:txid97028

Sequence (101 aa):
WLEELEIIFEAMECSEEGKTTFGTYVLREEANVWWKNAKMRLGPGGVAIPWAMFKREFLAKYFSVDVKNKKVVEFMELKQGNMSGRMEIETPANGSVITRQ

Secondary structure (DSSP, 8-state):
-HHHHHHHHHHTT--HHHHHHHHHHT--HHHHHHHHHHHHHHSSTTPPPPHHHHHHHHHHHHHHHHHHHHHHHHHHHHHHHHH---------TT-------

pLDDT: mean 77.25, std 18.36, range [36.69, 96.5]